Protein AF-A0A8T4I8L7-F1 (afdb_monomer)

Nearest PDB structures (foldseek):
  7ou4-assembly1_A  TM=4.584E-01  e=8.918E-01  Escherichia coli
  4ra6-assembly2_P  TM=2.356E-01  e=2.382E+00  Pyrococcus furiosus DSM 3638
  8vg7-assembly1_A  TM=2.883E-01  e=4.479E+00  Homo sapiens
  3cr8-assembly1_A-2  TM=2.692E-01  e=8.423E+00  Thiobacillus denitrificans

Solvent-accessible surface area (backbone atoms only — not comparable to full-atom values): 3943 Å² total; per-residue (Å²): 112,59,66,61,48,80,42,73,47,30,39,76,21,22,70,94,75,45,26,51,59,52,51,53,55,48,49,65,44,34,69,60,20,77,93,56,62,33,45,79,45,77,51,56,68,86,50,66,89,89,65,69,14,51,37,42,55,52,51,53,53,51,51,55,66,71,77,109

Radius of gyration: 12.62 Å; Cα contacts (8 Å, |Δi|>4): 95; chains: 1; bounding box: 34×22×31 Å

pLDDT: mean 95.94, std 4.52, range [69.31, 98.75]

Sequence (68 aa):
RPTAVNLGETHHWLESNQGHEMAAVIERTATKSADGQTRTLANTNAYEPGEDSVAERTREAFESTQSG

Foldseek 3Di:
DDLEEEAEAQLPQAVVVCSVVVVVVVVVVQCPDDVSRYYYHYDHDDHDPPRPTPNNVVVVVVVVVVVD

Mean predicted aligned error: 2.72 Å

Structure (mmCIF, N/CA/C/O backbone):
data_AF-A0A8T4I8L7-F1
#
_entry.id   AF-A0A8T4I8L7-F1
#
loop_
_atom_site.group_PDB
_atom_site.id
_atom_site.type_symbol
_atom_site.label_atom_id
_atom_site.label_alt_id
_atom_site.label_comp_id
_atom_site.label_asym_id
_atom_site.label_entity_id
_atom_site.label_seq_id
_atom_site.pdbx_PDB_ins_code
_atom_site.Cartn_x
_atom_site.Cartn_y
_atom_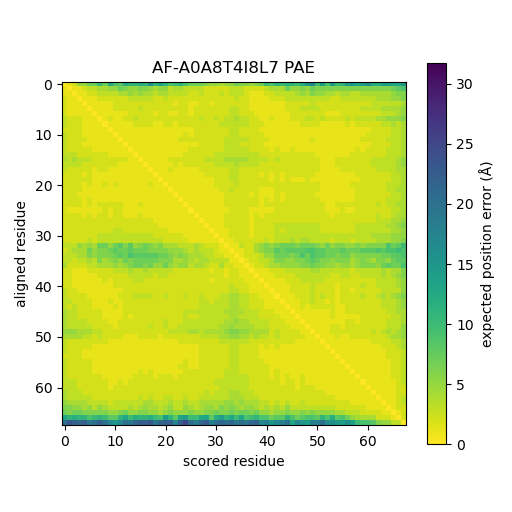site.Cartn_z
_atom_site.occupancy
_atom_site.B_iso_or_equiv
_atom_site.auth_seq_id
_atom_site.auth_comp_id
_atom_site.auth_asym_id
_atom_site.auth_atom_id
_atom_site.pdbx_PDB_model_num
ATOM 1 N N . ARG A 1 1 ? 10.438 2.338 -14.225 1.00 81.44 1 ARG A N 1
ATOM 2 C CA . ARG A 1 1 ? 9.639 2.055 -13.004 1.00 81.44 1 ARG A CA 1
ATOM 3 C C . ARG A 1 1 ? 9.811 3.254 -12.082 1.00 81.44 1 ARG A C 1
ATOM 5 O O . ARG A 1 1 ? 10.881 3.848 -12.168 1.00 81.44 1 ARG A O 1
ATOM 12 N N . PRO A 1 2 ? 8.784 3.676 -11.328 1.00 89.56 2 PRO A N 1
ATOM 13 C CA . PRO A 1 2 ? 8.866 4.906 -10.541 1.00 89.56 2 PRO A CA 1
ATOM 14 C C . PRO A 1 2 ? 10.007 4.818 -9.525 1.00 89.56 2 PRO A C 1
ATOM 16 O O . PRO A 1 2 ? 10.258 3.748 -8.980 1.00 89.56 2 PRO A O 1
ATOM 19 N N . THR A 1 3 ? 10.704 5.918 -9.264 1.00 93.44 3 THR A N 1
ATOM 20 C CA . THR A 1 3 ? 11.688 5.981 -8.169 1.00 93.44 3 THR A CA 1
ATOM 21 C C . THR A 1 3 ? 10.982 6.051 -6.815 1.00 93.44 3 THR A C 1
ATOM 23 O O . THR A 1 3 ? 11.422 5.429 -5.852 1.00 93.44 3 THR A O 1
ATOM 26 N N . ALA A 1 4 ? 9.832 6.723 -6.762 1.00 95.88 4 ALA A N 1
ATOM 27 C CA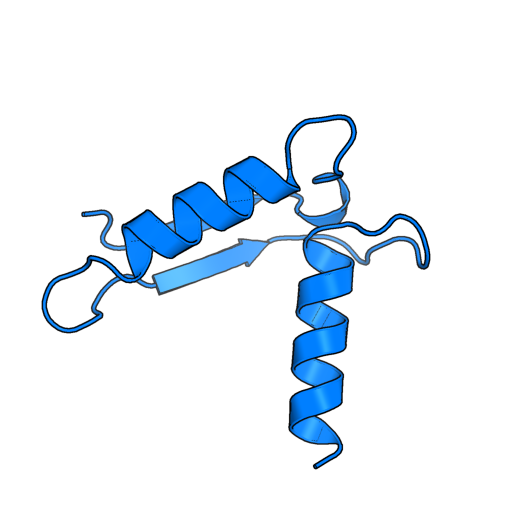 . ALA A 1 4 ? 8.943 6.737 -5.612 1.00 95.88 4 ALA A CA 1
ATOM 28 C C . ALA A 1 4 ? 7.470 6.855 -6.036 1.00 95.88 4 ALA A C 1
ATOM 30 O O . ALA A 1 4 ? 7.174 7.360 -7.120 1.00 95.88 4 ALA A O 1
ATOM 31 N N . VAL A 1 5 ? 6.555 6.406 -5.176 1.00 97.25 5 VAL A N 1
ATOM 32 C CA . VAL A 1 5 ? 5.103 6.597 -5.314 1.00 97.25 5 VAL A CA 1
ATOM 33 C C . VAL A 1 5 ? 4.557 7.164 -4.006 1.00 97.25 5 VAL A C 1
ATOM 35 O O . VAL A 1 5 ? 4.820 6.617 -2.935 1.00 97.25 5 VAL A O 1
ATOM 38 N N . ASN A 1 6 ? 3.802 8.257 -4.092 1.00 97.50 6 ASN A N 1
ATOM 39 C CA . ASN A 1 6 ? 3.082 8.831 -2.960 1.00 97.50 6 ASN A CA 1
ATOM 40 C C . ASN A 1 6 ? 1.602 8.436 -3.066 1.00 97.50 6 ASN A C 1
ATOM 42 O O . ASN A 1 6 ? 0.975 8.708 -4.088 1.00 97.50 6 ASN A O 1
ATOM 46 N N . LEU A 1 7 ? 1.078 7.752 -2.051 1.00 98.25 7 LEU A N 1
ATOM 47 C CA . LEU A 1 7 ? -0.312 7.316 -1.977 1.00 98.25 7 LEU A CA 1
ATOM 48 C C . LEU A 1 7 ? -1.054 8.281 -1.050 1.00 98.25 7 LEU A C 1
ATOM 50 O O . LEU A 1 7 ? -0.841 8.265 0.161 1.00 98.25 7 LEU A O 1
ATOM 54 N N . GLY A 1 8 ? -1.876 9.153 -1.628 1.00 98.19 8 GLY A N 1
ATOM 55 C CA . GLY A 1 8 ? -2.643 10.148 -0.883 1.00 98.19 8 GLY A CA 1
ATOM 56 C C . GLY A 1 8 ? -3.995 9.611 -0.426 1.00 98.19 8 GLY A C 1
ATOM 57 O O . GLY A 1 8 ? -4.706 8.987 -1.213 1.00 98.19 8 GLY A O 1
ATOM 58 N N . GLU A 1 9 ? -4.345 9.897 0.827 1.00 98.25 9 GLU A N 1
ATOM 59 C CA . GLU A 1 9 ? -5.665 9.645 1.417 1.00 98.25 9 GLU A CA 1
ATOM 60 C C . GLU A 1 9 ? -6.117 8.180 1.329 1.00 98.25 9 GLU A C 1
ATOM 62 O O . GLU A 1 9 ? -7.262 7.880 1.007 1.00 98.25 9 GLU A O 1
ATOM 67 N N . THR A 1 10 ? -5.230 7.233 1.644 1.00 98.62 10 THR A N 1
ATOM 68 C CA . THR A 1 10 ? -5.540 5.794 1.550 1.00 98.62 10 THR A CA 1
ATOM 69 C C . THR A 1 10 ? -6.642 5.319 2.507 1.00 98.62 10 THR A C 1
ATOM 71 O O . THR A 1 10 ? -7.138 4.208 2.337 1.00 98.62 10 THR A O 1
ATOM 74 N N . HIS A 1 11 ? -7.059 6.140 3.479 1.00 98.56 11 HIS A N 1
ATOM 75 C CA . HIS A 1 11 ? -8.280 5.930 4.272 1.00 98.56 11 HIS A CA 1
ATOM 76 C C . HIS A 1 11 ? -9.554 5.992 3.418 1.00 98.56 11 HIS A C 1
ATOM 78 O O . HIS A 1 11 ? -10.514 5.304 3.721 1.00 98.56 11 HIS A O 1
ATOM 84 N N . HIS A 1 12 ? -9.549 6.725 2.302 1.00 98.31 12 HIS A N 1
ATOM 85 C CA . HIS A 1 12 ? -10.663 6.750 1.352 1.00 98.31 12 HIS A CA 1
ATOM 86 C C . HIS A 1 12 ? -10.555 5.678 0.263 1.00 98.31 12 HIS A C 1
ATOM 88 O O . HIS A 1 12 ? -11.412 5.617 -0.612 1.00 98.31 12 HIS A O 1
ATOM 94 N N . TRP A 1 13 ? -9.501 4.860 0.239 1.00 98.62 13 TRP A N 1
ATOM 95 C CA . TRP A 1 13 ? -9.312 3.852 -0.806 1.00 98.62 13 TRP A CA 1
ATOM 96 C C . TRP A 1 13 ? -10.024 2.570 -0.388 1.00 98.62 13 TRP A C 1
ATOM 98 O O . TRP A 1 13 ? -9.475 1.760 0.358 1.00 98.62 13 TRP A O 1
ATOM 108 N N . LEU A 1 14 ? -11.245 2.407 -0.883 1.00 98.69 14 LEU A N 1
ATOM 109 C CA . LEU A 1 14 ? -12.163 1.322 -0.554 1.00 98.69 14 LEU A CA 1
ATOM 110 C C . LEU A 1 14 ? -12.322 0.386 -1.758 1.00 98.69 14 LEU A C 1
ATOM 112 O O . LEU A 1 14 ? -11.955 0.722 -2.886 1.00 98.69 14 LEU A O 1
ATOM 116 N N . GLU A 1 15 ? -12.930 -0.780 -1.561 1.00 98.44 15 GLU A N 1
ATOM 117 C CA . GLU A 1 15 ? -13.311 -1.643 -2.687 1.00 98.44 15 GLU A CA 1
ATOM 118 C C . GLU A 1 15 ? -14.271 -0.912 -3.648 1.00 98.44 15 GLU A C 1
ATOM 120 O O . GLU A 1 15 ? -14.090 -0.939 -4.867 1.00 98.44 15 GLU A O 1
ATOM 125 N N . SER A 1 16 ? -15.240 -0.171 -3.095 1.00 98.19 16 SER A N 1
ATOM 126 C CA . SER A 1 16 ? -16.302 0.526 -3.839 1.00 98.19 16 SER A CA 1
ATOM 127 C C . SER A 1 16 ? -15.797 1.574 -4.837 1.00 98.19 16 SER A C 1
ATOM 129 O O . SER A 1 16 ? -16.500 1.901 -5.794 1.00 98.19 16 SER A O 1
ATOM 131 N N . ASN A 1 17 ? -14.578 2.085 -4.647 1.00 98.12 17 ASN A N 1
ATOM 132 C CA . ASN A 1 17 ? -13.941 3.052 -5.537 1.00 98.12 17 ASN A CA 1
ATOM 133 C C . ASN A 1 17 ? -12.634 2.539 -6.158 1.00 98.12 17 ASN A C 1
ATOM 135 O O . ASN A 1 17 ? -11.812 3.338 -6.603 1.00 98.12 17 ASN A O 1
ATOM 139 N N . GLN A 1 18 ? -12.466 1.212 -6.227 1.00 98.62 18 GLN A N 1
ATOM 140 C CA . GLN A 1 18 ? -11.298 0.542 -6.815 1.00 98.62 18 GLN A CA 1
ATOM 141 C C . GLN A 1 18 ? -9.972 0.861 -6.098 1.00 98.62 18 GLN A C 1
ATOM 143 O O . GLN A 1 18 ? -8.889 0.637 -6.644 1.00 98.62 18 GLN A O 1
ATOM 148 N N . GLY A 1 19 ? -10.024 1.336 -4.852 1.00 98.62 19 GLY A N 1
ATOM 149 C CA . GLY A 1 19 ? -8.845 1.646 -4.050 1.00 98.62 19 GLY A CA 1
ATOM 150 C C . GLY A 1 19 ? -7.938 0.433 -3.827 1.00 98.62 19 GLY A C 1
ATOM 151 O O . GLY A 1 19 ? -6.714 0.542 -3.921 1.00 98.62 19 GLY A O 1
ATOM 152 N N . HIS A 1 20 ? -8.524 -0.749 -3.612 1.00 98.62 20 HIS A N 1
ATOM 153 C CA . HIS A 1 20 ? -7.766 -1.997 -3.447 1.00 98.62 20 HIS A CA 1
ATOM 154 C C . HIS A 1 20 ? -7.034 -2.404 -4.729 1.00 98.62 20 HIS A C 1
ATOM 156 O O . HIS A 1 20 ? -5.861 -2.776 -4.687 1.00 98.62 20 HIS A O 1
ATOM 162 N N . GLU A 1 21 ? -7.702 -2.293 -5.879 1.00 98.62 21 GLU A N 1
ATOM 163 C CA . GLU A 1 21 ? -7.088 -2.589 -7.174 1.00 98.62 21 GLU A CA 1
ATOM 164 C C . GLU A 1 21 ? -5.940 -1.616 -7.461 1.00 98.62 21 GLU A C 1
ATOM 166 O O . GLU A 1 21 ? -4.853 -2.036 -7.872 1.00 98.62 21 GLU A O 1
ATOM 171 N N . MET A 1 22 ? -6.139 -0.325 -7.177 1.00 98.19 22 MET A N 1
ATOM 172 C CA . MET A 1 22 ? -5.090 0.681 -7.314 1.00 98.19 22 MET A CA 1
ATOM 173 C C . MET A 1 22 ? -3.873 0.355 -6.435 1.00 98.19 22 MET A C 1
ATOM 175 O O . MET A 1 22 ? -2.740 0.414 -6.925 1.00 98.19 22 MET A O 1
ATOM 179 N N . ALA A 1 23 ? -4.078 -0.052 -5.179 1.00 98.31 23 ALA A N 1
ATOM 180 C CA . ALA A 1 23 ? -2.992 -0.476 -4.295 1.00 98.31 23 ALA A CA 1
ATOM 181 C C . ALA A 1 23 ? -2.211 -1.674 -4.874 1.00 98.31 23 ALA A C 1
ATOM 183 O O . ALA A 1 23 ? -0.983 -1.613 -4.979 1.00 98.31 23 ALA A O 1
ATOM 184 N N . ALA A 1 24 ? -2.907 -2.706 -5.362 1.00 98.25 24 ALA A N 1
ATOM 185 C CA . ALA A 1 24 ? -2.281 -3.876 -5.986 1.00 98.25 24 ALA A CA 1
ATOM 186 C C . ALA A 1 24 ? -1.498 -3.518 -7.268 1.00 98.25 24 ALA A C 1
ATOM 188 O O . ALA A 1 24 ? -0.413 -4.047 -7.538 1.00 98.25 24 ALA A O 1
ATOM 189 N N . VAL A 1 25 ? -2.015 -2.585 -8.076 1.00 97.50 25 VAL A N 1
ATOM 190 C CA . VAL A 1 25 ? -1.342 -2.069 -9.280 1.00 97.50 25 VAL A CA 1
ATOM 191 C C . VAL A 1 25 ? -0.063 -1.301 -8.932 1.00 97.50 25 VAL A C 1
ATOM 193 O O . VAL A 1 25 ? 0.939 -1.400 -9.654 1.00 97.50 25 VAL A O 1
ATOM 196 N N . ILE A 1 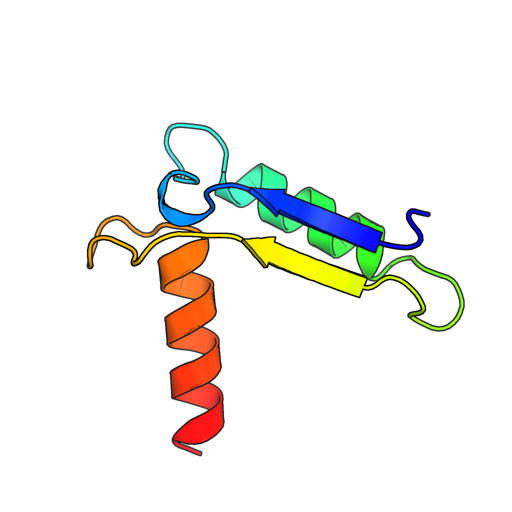26 ? -0.075 -0.527 -7.850 1.00 97.06 26 ILE A N 1
ATOM 197 C CA . ILE A 1 26 ? 1.100 0.210 -7.380 1.00 97.06 26 ILE A CA 1
ATOM 198 C C . ILE A 1 26 ? 2.153 -0.773 -6.874 1.00 97.06 26 ILE A C 1
ATOM 200 O O . ILE A 1 26 ? 3.299 -0.714 -7.326 1.00 97.06 26 ILE A O 1
ATOM 204 N N . GLU A 1 27 ? 1.764 -1.730 -6.033 1.00 95.94 27 GLU A N 1
ATOM 205 C CA . GLU A 1 27 ? 2.661 -2.747 -5.484 1.00 95.94 27 GLU A CA 1
ATOM 206 C C . GLU A 1 27 ? 3.346 -3.560 -6.593 1.00 95.94 27 GLU A C 1
ATOM 208 O O . GLU A 1 27 ? 4.580 -3.600 -6.671 1.00 95.94 27 GLU A O 1
ATOM 213 N N . ARG A 1 28 ? 2.580 -4.120 -7.544 1.00 95.81 28 ARG A N 1
ATOM 214 C CA . ARG A 1 28 ? 3.146 -4.870 -8.687 1.00 95.81 28 ARG A CA 1
ATOM 215 C C . ARG A 1 28 ? 4.072 -4.018 -9.557 1.00 95.81 28 ARG A C 1
ATOM 217 O O . ARG A 1 28 ? 4.856 -4.554 -10.337 1.00 95.81 28 ARG A O 1
ATOM 224 N N . THR A 1 29 ? 3.924 -2.694 -9.532 1.00 94.50 29 THR A N 1
ATOM 225 C CA . THR A 1 29 ? 4.734 -1.766 -10.333 1.00 94.50 29 THR A CA 1
ATOM 226 C C . THR A 1 29 ? 6.004 -1.354 -9.589 1.00 94.50 29 THR A C 1
ATOM 228 O O . THR A 1 29 ? 7.056 -1.221 -10.222 1.00 94.50 29 THR A O 1
ATOM 231 N N . ALA A 1 30 ? 5.926 -1.208 -8.265 1.00 94.56 30 ALA A N 1
ATOM 232 C CA . ALA A 1 30 ? 7.037 -0.874 -7.381 1.00 94.56 30 ALA A CA 1
ATOM 233 C C . ALA A 1 30 ? 8.009 -2.050 -7.191 1.00 94.56 30 ALA A C 1
ATOM 235 O O . ALA A 1 30 ? 9.211 -1.884 -7.405 1.00 94.56 30 ALA A O 1
ATOM 236 N N . THR A 1 31 ? 7.492 -3.250 -6.896 1.00 94.50 31 THR A N 1
ATOM 237 C CA . THR A 1 31 ? 8.252 -4.526 -6.764 1.00 94.50 31 THR A CA 1
ATOM 238 C C . THR A 1 31 ? 9.085 -4.849 -7.988 1.00 94.50 31 THR A C 1
ATOM 240 O O . THR A 1 31 ? 10.147 -5.458 -7.953 1.00 94.50 31 THR A O 1
ATOM 243 N N . LYS A 1 32 ? 8.574 -4.384 -9.109 1.00 93.88 32 LYS A N 1
A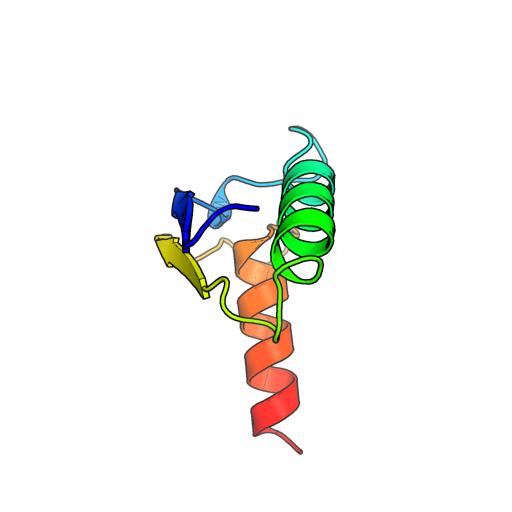TOM 244 C CA . LYS A 1 32 ? 9.180 -4.488 -10.398 1.00 93.88 32 LYS A CA 1
ATOM 245 C C . LYS A 1 32 ? 10.550 -3.753 -10.368 1.00 93.88 32 LYS A C 1
ATOM 247 O O . LYS A 1 32 ? 11.440 -4.202 -11.053 1.00 93.88 32 LYS A O 1
ATOM 252 N N . SER A 1 33 ? 10.804 -2.662 -9.636 1.00 93.25 33 SER A N 1
ATOM 253 C CA . SER A 1 33 ? 12.051 -1.858 -9.771 1.00 93.25 33 SER A CA 1
ATOM 254 C C . SER A 1 33 ? 13.369 -2.642 -9.767 1.00 93.25 33 SER A C 1
ATOM 256 O O . SER A 1 33 ? 13.502 -3.649 -9.081 1.00 93.25 33 SER A O 1
ATOM 258 N N . ALA A 1 34 ? 14.344 -2.176 -10.563 1.00 89.88 34 ALA A N 1
ATOM 259 C CA . ALA A 1 34 ? 15.689 -2.751 -10.546 1.00 89.88 34 ALA A CA 1
ATOM 260 C C . ALA A 1 34 ? 16.240 -2.666 -9.119 1.00 89.88 34 ALA A C 1
ATOM 262 O O . ALA A 1 34 ? 16.184 -1.596 -8.507 1.00 89.88 34 ALA A O 1
ATOM 263 N N . ASP A 1 35 ? 16.686 -3.804 -8.594 1.00 91.00 35 ASP A N 1
ATOM 264 C CA . ASP A 1 35 ? 17.206 -3.958 -7.233 1.00 91.00 35 ASP A CA 1
ATOM 265 C C . ASP A 1 35 ? 16.250 -3.477 -6.122 1.00 91.00 35 ASP A C 1
ATOM 267 O O . ASP A 1 35 ? 16.685 -3.102 -5.037 1.00 91.00 35 ASP A O 1
ATOM 271 N N . GLY A 1 36 ? 14.934 -3.442 -6.380 1.00 88.12 36 GLY A N 1
ATOM 272 C CA . GLY A 1 36 ? 13.942 -3.018 -5.385 1.00 88.12 36 GLY A CA 1
ATOM 273 C C . GLY A 1 36 ? 14.082 -1.553 -4.951 1.00 88.12 36 GLY A C 1
ATOM 274 O O . GLY A 1 36 ? 13.777 -1.204 -3.809 1.00 88.12 36 GLY A O 1
ATOM 275 N N . GLN A 1 37 ? 14.584 -0.679 -5.827 1.00 94.19 37 GLN A N 1
ATOM 276 C CA . GLN A 1 37 ? 14.880 0.716 -5.485 1.00 94.19 37 GLN A CA 1
ATOM 277 C C . GLN A 1 37 ? 13.645 1.608 -5.282 1.00 94.19 37 GLN A C 1
ATOM 279 O O . GLN A 1 37 ? 13.765 2.652 -4.643 1.00 94.19 37 GLN A O 1
ATOM 284 N N . THR A 1 38 ? 12.462 1.234 -5.784 1.00 96.75 38 THR A N 1
ATOM 285 C CA . THR A 1 38 ? 11.251 2.046 -5.578 1.00 96.75 38 THR A CA 1
ATOM 286 C C . THR A 1 38 ? 10.914 2.160 -4.092 1.00 96.75 38 THR A C 1
ATOM 288 O O . THR A 1 38 ? 11.032 1.196 -3.333 1.00 96.75 38 THR A O 1
ATOM 291 N N . ARG A 1 39 ? 10.448 3.337 -3.670 1.00 95.44 39 ARG A N 1
ATOM 292 C CA . ARG A 1 39 ? 9.858 3.559 -2.342 1.00 95.44 39 ARG A CA 1
ATOM 293 C C . ARG A 1 39 ? 8.401 3.992 -2.453 1.00 95.44 39 ARG A C 1
ATOM 295 O O . ARG A 1 39 ? 8.041 4.746 -3.352 1.00 95.44 39 ARG A O 1
ATOM 302 N N . THR A 1 40 ? 7.568 3.530 -1.534 1.00 96.19 40 THR A N 1
ATOM 303 C CA . THR A 1 40 ? 6.165 3.941 -1.415 1.00 96.19 40 THR A CA 1
ATOM 304 C C . THR A 1 40 ? 5.968 4.665 -0.092 1.00 96.19 40 THR A C 1
ATOM 306 O O . THR A 1 40 ? 6.496 4.230 0.929 1.00 96.19 40 THR A O 1
ATOM 309 N N . LEU A 1 41 ? 5.212 5.758 -0.106 1.00 97.00 41 LEU A N 1
ATOM 310 C CA . LEU A 1 41 ? 4.819 6.491 1.096 1.00 97.00 41 LEU A CA 1
ATOM 311 C C . LEU A 1 41 ? 3.316 6.739 1.041 1.00 97.00 41 LEU A C 1
ATOM 313 O O . LEU A 1 41 ? 2.852 7.390 0.108 1.00 97.00 41 LEU A O 1
ATOM 317 N N . ALA A 1 42 ? 2.577 6.249 2.033 1.00 97.94 42 ALA A N 1
ATOM 318 C CA . ALA A 1 42 ? 1.173 6.593 2.210 1.00 97.94 42 ALA A CA 1
ATOM 319 C C . ALA A 1 42 ? 1.059 7.818 3.127 1.00 97.94 42 ALA A C 1
ATOM 321 O O . ALA A 1 42 ? 1.509 7.780 4.271 1.00 97.94 42 ALA A O 1
ATOM 322 N N . ASN A 1 43 ? 0.484 8.905 2.615 1.00 97.81 43 ASN A N 1
ATOM 323 C CA . ASN A 1 43 ? 0.083 10.058 3.413 1.00 97.81 43 ASN A CA 1
ATOM 324 C C . ASN A 1 43 ? -1.432 9.985 3.603 1.00 97.81 43 ASN A C 1
ATOM 326 O O . ASN A 1 43 ? -2.192 10.156 2.651 1.00 97.81 43 ASN A O 1
ATOM 330 N N . THR A 1 44 ? -1.862 9.681 4.822 1.00 98.19 44 THR A N 1
ATOM 331 C CA . THR A 1 44 ? -3.262 9.422 5.137 1.00 98.19 44 THR A CA 1
ATOM 332 C C . THR A 1 44 ? -3.600 9.903 6.542 1.00 98.19 44 THR A C 1
ATOM 334 O O . THR A 1 44 ? -2.750 9.881 7.433 1.00 98.19 44 THR A O 1
ATOM 337 N N . ASN A 1 45 ? -4.858 10.293 6.742 1.00 97.81 45 ASN A N 1
ATOM 338 C CA . ASN A 1 45 ? -5.439 10.430 8.073 1.00 97.81 45 ASN A CA 1
ATOM 339 C C . ASN A 1 45 ? -5.636 9.045 8.714 1.00 97.81 45 ASN A C 1
ATOM 341 O O . ASN A 1 45 ? -5.415 8.012 8.068 1.00 97.81 45 ASN A O 1
ATOM 345 N N . ALA A 1 46 ? -6.077 9.034 9.975 1.00 97.81 46 ALA A N 1
ATOM 346 C CA . ALA A 1 46 ? -6.582 7.823 10.614 1.00 97.81 46 ALA A CA 1
ATOM 347 C C . ALA A 1 46 ? -7.732 7.223 9.785 1.00 97.81 46 ALA A C 1
ATOM 349 O O . ALA A 1 46 ? -8.549 7.966 9.242 1.00 97.81 46 ALA A O 1
ATOM 350 N N . TYR A 1 47 ? -7.757 5.896 9.671 1.00 97.88 47 TYR A N 1
ATOM 351 C CA . TYR A 1 47 ? -8.850 5.180 9.017 1.00 97.88 47 TYR A CA 1
ATOM 352 C C . TYR A 1 47 ? -10.037 5.025 9.974 1.00 97.88 47 TYR A C 1
ATOM 354 O O . TYR A 1 47 ? -9.848 5.017 11.193 1.00 97.88 47 TYR A O 1
ATOM 362 N N . GLU A 1 48 ? -11.238 4.884 9.417 1.00 97.94 48 GLU A N 1
ATOM 363 C CA . GLU A 1 48 ? -12.422 4.452 10.161 1.00 97.94 48 GLU A CA 1
ATOM 364 C C . GLU A 1 48 ? -12.416 2.913 10.251 1.00 97.94 48 GLU A C 1
ATOM 366 O O . GLU A 1 48 ? -12.360 2.253 9.208 1.00 97.94 48 GLU A O 1
ATOM 371 N N . PRO A 1 49 ? -12.412 2.317 11.458 1.00 97.81 49 PRO A N 1
ATOM 372 C CA . PRO A 1 49 ? -12.383 0.865 11.610 1.00 97.81 49 PRO A CA 1
ATOM 373 C C . PRO A 1 49 ? -13.606 0.171 11.001 1.00 97.81 49 PRO A C 1
ATOM 375 O O . PRO A 1 49 ? -14.749 0.555 11.248 1.00 97.81 49 PRO A O 1
ATOM 378 N N . GLY A 1 50 ? -13.369 -0.912 10.266 1.00 97.81 50 GLY A N 1
ATOM 379 C CA . GLY A 1 50 ? -14.402 -1.715 9.617 1.00 97.81 50 GLY A CA 1
ATOM 380 C C . GLY A 1 50 ? -14.818 -1.231 8.226 1.00 97.81 50 GLY A C 1
ATOM 381 O O . GLY A 1 50 ? -15.677 -1.869 7.616 1.00 97.81 50 GLY A O 1
ATOM 382 N N . GLU A 1 51 ? -14.226 -0.152 7.702 1.00 97.31 51 GLU A N 1
ATOM 383 C CA . GLU A 1 51 ? -14.437 0.272 6.308 1.00 97.31 51 GLU A CA 1
ATOM 384 C C . GLU A 1 51 ? -13.627 -0.555 5.301 1.00 97.31 51 GLU A C 1
ATOM 386 O O . GLU A 1 51 ? -13.899 -0.500 4.101 1.00 97.31 51 GLU A O 1
ATOM 391 N N . ASP A 1 52 ? -12.647 -1.329 5.771 1.00 98.38 52 ASP A N 1
ATOM 392 C CA . ASP A 1 52 ? -11.743 -2.131 4.951 1.00 98.38 52 ASP A CA 1
ATOM 393 C C . ASP A 1 52 ? -10.936 -1.264 3.967 1.00 98.38 52 ASP A C 1
ATOM 395 O O . ASP A 1 52 ? -10.701 -1.604 2.804 1.00 98.38 52 ASP A O 1
ATOM 399 N N . SER A 1 53 ? -10.513 -0.085 4.428 1.00 98.75 53 SER A N 1
ATOM 400 C CA . SER A 1 53 ? -9.695 0.826 3.626 1.00 98.75 53 SER A CA 1
ATOM 401 C C . SER A 1 53 ? -8.266 0.305 3.438 1.00 98.75 53 SER A C 1
ATOM 403 O O . SER A 1 53 ? -7.730 -0.458 4.244 1.00 98.75 53 SER A O 1
ATOM 405 N N . VAL A 1 54 ? -7.574 0.771 2.394 1.00 98.69 54 VAL A N 1
ATOM 406 C CA . VAL A 1 54 ? -6.141 0.460 2.214 1.00 98.69 54 VAL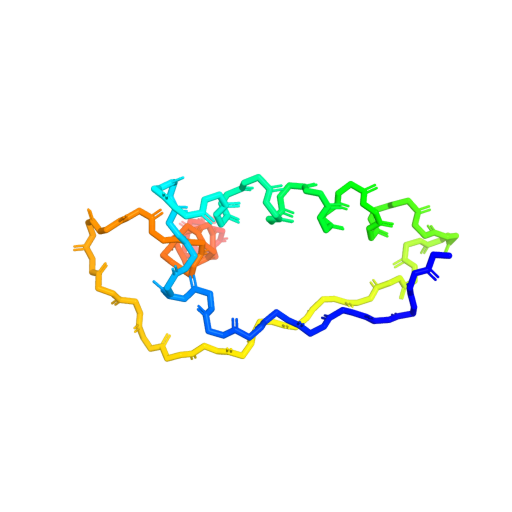 A CA 1
ATOM 407 C C . VAL A 1 54 ? -5.310 0.930 3.418 1.00 98.69 54 VAL A C 1
ATOM 409 O O . VAL A 1 54 ? -4.338 0.265 3.786 1.00 98.69 54 VAL A O 1
ATOM 412 N N . ALA A 1 55 ? -5.677 2.049 4.055 1.00 98.62 55 ALA A N 1
ATOM 413 C CA . ALA A 1 55 ? -5.017 2.514 5.276 1.00 98.62 55 ALA A CA 1
ATOM 414 C C . ALA A 1 55 ? -5.213 1.553 6.462 1.00 98.62 55 ALA A C 1
ATOM 416 O O . ALA A 1 55 ? -4.234 1.263 7.152 1.00 98.62 55 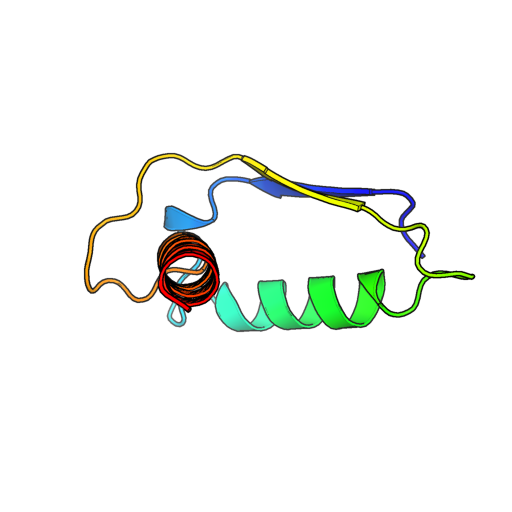ALA A O 1
ATOM 417 N N . GLU A 1 56 ? -6.430 1.042 6.667 1.00 98.56 56 GLU A N 1
ATOM 418 C CA . GLU A 1 56 ? -6.750 0.052 7.706 1.00 98.56 56 GLU A CA 1
ATOM 419 C C . GLU A 1 56 ? -5.902 -1.208 7.534 1.00 98.56 56 GLU A C 1
ATOM 421 O O . GLU A 1 56 ? -5.078 -1.520 8.394 1.00 98.56 56 GLU A O 1
ATOM 426 N N . ARG A 1 57 ? -5.971 -1.834 6.352 1.00 98.25 57 ARG A N 1
ATOM 427 C CA . ARG A 1 57 ? -5.182 -3.033 6.026 1.00 98.25 57 ARG A CA 1
ATOM 428 C C . ARG A 1 57 ? -3.683 -2.831 6.242 1.00 98.25 57 ARG A C 1
ATOM 430 O O . ARG A 1 57 ? -2.990 -3.721 6.729 1.00 98.25 57 ARG A O 1
ATOM 437 N N . THR A 1 58 ? -3.166 -1.653 5.883 1.00 97.62 58 THR A N 1
ATOM 438 C CA . THR A 1 58 ? -1.747 -1.316 6.077 1.00 97.62 58 THR A CA 1
ATOM 439 C C . THR A 1 58 ? -1.389 -1.245 7.563 1.00 97.62 58 THR A C 1
ATOM 441 O O . THR A 1 58 ? -0.342 -1.758 7.968 1.00 97.62 58 THR A O 1
ATOM 444 N N . ARG A 1 59 ? -2.242 -0.623 8.389 1.00 97.00 59 ARG A N 1
ATOM 445 C CA . ARG A 1 59 ? -2.027 -0.537 9.838 1.00 97.00 59 ARG A CA 1
ATOM 446 C C .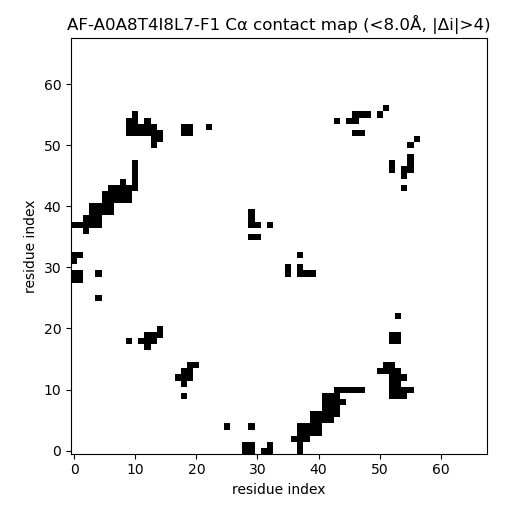 ARG A 1 59 ? -2.082 -1.914 10.484 1.00 97.00 59 ARG A C 1
ATOM 448 O O . ARG A 1 59 ? -1.178 -2.228 11.253 1.00 97.00 59 ARG A O 1
ATOM 455 N N . GLU A 1 60 ? -3.102 -2.704 10.174 1.00 97.19 60 GLU A N 1
ATOM 456 C CA . GLU A 1 60 ? -3.300 -4.040 10.741 1.00 97.19 60 GLU A CA 1
ATOM 457 C C . GLU A 1 60 ? -2.149 -4.980 10.381 1.00 97.19 60 GLU A C 1
ATOM 459 O O . GLU A 1 60 ? -1.620 -5.679 11.244 1.00 97.19 60 GLU A O 1
ATOM 464 N N . ALA A 1 61 ? -1.687 -4.943 9.126 1.00 96.56 61 ALA A N 1
ATOM 465 C CA . ALA A 1 61 ? -0.505 -5.687 8.706 1.00 96.56 61 ALA A CA 1
ATOM 466 C C . ALA A 1 61 ? 0.730 -5.286 9.528 1.00 96.56 61 ALA A C 1
ATOM 468 O O . ALA A 1 61 ? 1.458 -6.153 10.011 1.00 96.56 61 ALA A O 1
ATOM 469 N N . PHE A 1 62 ? 0.954 -3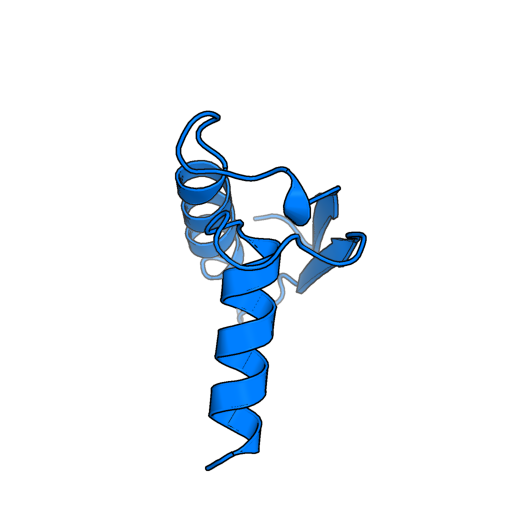.986 9.750 1.00 95.38 62 PHE A N 1
ATOM 470 C CA . PHE A 1 62 ? 2.046 -3.526 10.608 1.00 95.38 62 PHE A CA 1
ATOM 471 C C . PHE A 1 62 ? 1.882 -4.001 12.062 1.00 95.38 62 PHE A C 1
ATOM 473 O O . PHE A 1 62 ? 2.832 -4.531 12.634 1.00 95.38 62 PHE A O 1
ATOM 480 N N . GLU A 1 63 ? 0.698 -3.866 12.663 1.00 96.31 63 GLU A N 1
ATOM 481 C CA . GLU A 1 63 ? 0.426 -4.350 14.027 1.00 96.31 63 GLU A CA 1
ATOM 482 C C . GLU A 1 63 ? 0.683 -5.850 14.162 1.00 96.31 63 GLU A C 1
ATOM 484 O O . GLU A 1 63 ? 1.362 -6.274 15.098 1.00 96.31 63 GLU A O 1
ATOM 489 N N . SER A 1 64 ? 0.225 -6.634 13.185 1.00 96.06 64 SER A N 1
ATOM 490 C CA . SER A 1 64 ? 0.465 -8.072 13.122 1.00 96.06 64 SER A CA 1
ATOM 491 C C . SER A 1 64 ? 1.962 -8.386 13.148 1.00 96.06 64 SER A C 1
ATOM 493 O O . SER A 1 64 ? 2.395 -9.203 13.961 1.00 96.06 64 SER A O 1
ATOM 495 N N . THR A 1 65 ? 2.775 -7.670 12.360 1.00 95.69 65 THR A N 1
ATOM 496 C CA . THR A 1 65 ? 4.238 -7.861 12.353 1.00 95.69 65 THR A CA 1
ATOM 497 C C . THR A 1 65 ? 4.935 -7.442 13.647 1.00 95.69 65 THR A C 1
ATOM 499 O O . THR A 1 65 ? 6.01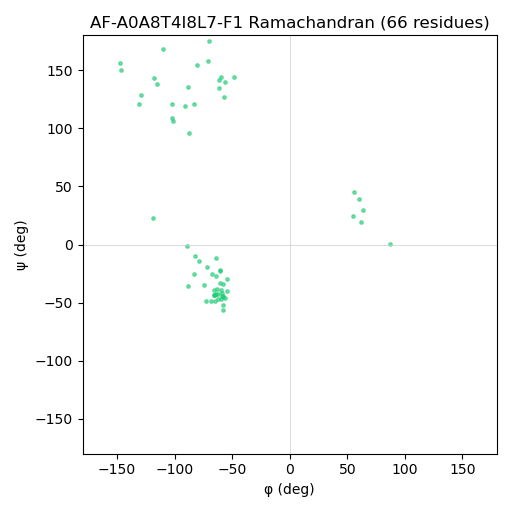6 -7.943 13.925 1.00 95.69 65 THR A O 1
ATOM 502 N N . GLN A 1 66 ? 4.364 -6.518 14.427 1.00 93.50 66 GLN A N 1
ATOM 503 C CA . GLN A 1 66 ? 4.925 -6.095 15.718 1.00 93.50 66 GLN A CA 1
ATOM 504 C C . GLN A 1 66 ? 4.543 -7.035 16.865 1.00 93.50 66 GLN A C 1
ATOM 506 O O . GLN A 1 66 ? 5.233 -7.077 17.879 1.00 93.50 66 GLN A O 1
ATOM 511 N N . SER A 1 67 ? 3.421 -7.743 16.727 1.00 87.56 67 SER A N 1
ATOM 512 C CA . SER A 1 67 ? 2.911 -8.669 17.742 1.00 87.56 67 SER A CA 1
ATOM 513 C C . SER A 1 67 ? 3.561 -10.060 17.724 1.00 87.56 67 SER A C 1
ATOM 515 O O . SER A 1 67 ? 3.311 -10.841 18.643 1.00 87.56 67 SER A O 1
ATOM 517 N N . GLY A 1 68 ? 4.362 -10.371 16.696 1.00 69.31 68 GLY A N 1
ATOM 518 C CA . GLY A 1 68 ? 5.129 -11.618 16.558 1.00 69.31 68 GLY A CA 1
ATOM 519 C C . GLY A 1 68 ? 6.590 -11.460 16.953 1.00 69.31 68 GLY A C 1
ATOM 520 O O . GLY A 1 68 ? 7.154 -12.461 17.445 1.00 69.31 68 GLY A O 1
#

Secondary structure (DSSP, 8-state):
--SEEEEE-GGG--GGGTHHHHHHHHHHHHTTSGGG--EEEEE--PPPTTS--HHHHHHHHHHHHHH-